Protein AF-A0A1G1N000-F1 (afdb_monomer)

pLDDT: mean 77.6, std 17.7, range [30.78, 92.75]

Nearest PDB structures (foldseek):
  2hma-assembly1_A-2  TM=9.411E-01  e=9.125E-07  Streptococcus pneumoniae
  2der-assembly2_B  TM=9.399E-01  e=1.625E-06  Escherichia coli
  2deu-assembly2_B  TM=9.163E-01  e=2.004E-06  Escherichia coli
  3sjz-assembly1_A  TM=7.998E-01  e=1.214E-02  Saccharolobus solfataricus P2
  6h6k-assembly1_A  TM=7.969E-01  e=1.663E-02  Saccharolobus solfataricus P2

Secondary structure (DSSP, 8-state):
-----TTS-------GGGGEEEEEEEEEEEESSPPPPSEEEEEEESSTTSPPEEEEEEEETTEEEEEEEEEEET--TTSEEEEEETTEEEEEEEEEEEE-

Foldseek 3Di:
DPDDDPPDPDDPPDDQVVQWFQKFKFAPKDFPDDDDPQKDWWFKDQDPPDGTAIWIWGDDPGMIMIGGPGTDGRNDFQTKMWTHDVPDTGTIGTTHTTDD

Sequence (100 aa):
MLKINPKNNSITVGKKEEAYAGEFFVRDTHFILRPPKKKVALRVRIRYNHPEAPARVTFLNHRLKVKFKRPQFAVTPGQSAVFYDKDTVLGGGIIEKVAR

Radius of gyration: 14.22 Å; Cα contacts (8 Å, |Δi|>4): 209; chains: 1; bounding box: 29×26×46 Å

Mean predicted aligned error: 9.3 Å

Solvent-accessible surface area (backbone atoms only — not comparable to full-atom values): 5809 Å² total; per-residue (Å²): 138,80,83,87,62,97,85,65,92,68,82,83,78,68,56,82,70,73,36,41,32,39,31,35,33,28,31,80,68,48,60,80,46,82,80,72,66,64,64,44,81,33,33,38,25,64,43,88,95,44,79,64,41,58,22,41,40,32,67,45,103,83,36,36,41,39,34,40,79,58,62,40,74,69,74,50,63,77,33,53,36,39,36,25,55,89,95,40,76,39,31,35,24,34,26,63,43,73,46,119

Structure (mmCIF, N/CA/C/O backbone):
data_AF-A0A1G1N000-F1
#
_entry.id   AF-A0A1G1N000-F1
#
loop_
_atom_site.group_PDB
_atom_site.id
_atom_site.type_symbol
_atom_site.label_atom_id
_atom_site.label_alt_id
_atom_site.label_comp_id
_atom_site.label_asym_id
_atom_site.label_entity_id
_atom_site.label_seq_id
_atom_site.pdbx_PDB_ins_code
_atom_site.Cartn_x
_atom_site.Cartn_y
_atom_site.Cartn_z
_atom_site.occupancy
_atom_site.B_iso_or_equiv
_atom_site.auth_seq_id
_atom_site.auth_comp_id
_atom_site.auth_asym_id
_atom_site.auth_atom_id
_atom_site.pdbx_PDB_model_num
ATOM 1 N N . MET A 1 1 ? -2.083 -4.503 14.991 1.00 30.78 1 MET A N 1
ATOM 2 C CA . MET A 1 1 ? -1.790 -4.217 16.402 1.00 30.78 1 MET A CA 1
ATOM 3 C C . MET A 1 1 ? -1.610 -2.715 16.489 1.00 30.78 1 MET A C 1
ATOM 5 O O . MET A 1 1 ? -0.721 -2.191 15.831 1.00 30.78 1 MET A O 1
ATOM 9 N N . LEU A 1 2 ? -2.559 -2.019 17.116 1.00 38.03 2 LEU A N 1
ATOM 10 C CA . LEU A 1 2 ? -2.505 -0.570 17.318 1.00 38.03 2 LEU A CA 1
ATOM 11 C C . LEU A 1 2 ? -1.873 -0.327 18.695 1.00 38.03 2 LEU A C 1
ATOM 13 O O . LEU A 1 2 ? -2.193 -1.032 19.644 1.00 38.03 2 LEU A O 1
ATOM 17 N N . LYS A 1 3 ? -0.909 0.595 18.714 1.00 43.03 3 LYS A N 1
ATOM 18 C CA . LYS A 1 3 ? -0.002 0.994 19.803 1.00 43.03 3 LYS A CA 1
ATOM 19 C C . LYS A 1 3 ? -0.517 0.752 21.232 1.00 43.03 3 LYS A C 1
ATOM 21 O O . LYS A 1 3 ? -1.588 1.225 21.596 1.00 43.03 3 LYS A O 1
ATOM 26 N N . ILE A 1 4 ? 0.327 0.125 22.052 1.00 40.97 4 ILE A N 1
ATOM 27 C CA . ILE A 1 4 ? 0.169 0.054 23.509 1.00 40.97 4 ILE A CA 1
ATOM 28 C C . ILE A 1 4 ? 0.604 1.400 24.093 1.00 40.97 4 ILE A C 1
ATOM 30 O O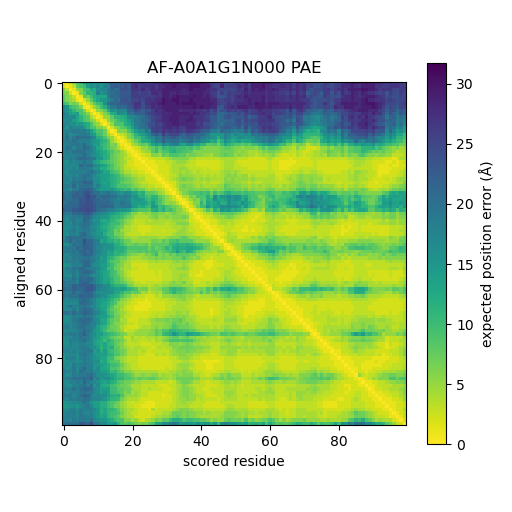 . ILE A 1 4 ? 1.740 1.827 23.897 1.00 40.97 4 ILE A O 1
ATOM 34 N N . ASN A 1 5 ? -0.315 2.068 24.786 1.00 46.22 5 ASN A N 1
ATOM 35 C CA . ASN A 1 5 ? -0.045 3.272 25.562 1.00 46.22 5 ASN A CA 1
ATOM 36 C C . ASN A 1 5 ? 0.160 2.837 27.031 1.00 46.22 5 ASN A C 1
ATOM 38 O O . ASN A 1 5 ? -0.807 2.417 27.670 1.00 46.22 5 ASN A O 1
ATOM 42 N N . PRO A 1 6 ? 1.385 2.894 27.584 1.00 44.00 6 PRO A N 1
ATOM 43 C CA . PRO A 1 6 ? 1.749 2.207 28.830 1.00 44.00 6 PRO A CA 1
ATOM 44 C C . PRO A 1 6 ? 1.235 2.866 30.125 1.00 44.00 6 PRO A C 1
ATOM 46 O O . PRO A 1 6 ? 1.678 2.497 31.206 1.00 44.00 6 PRO A O 1
ATOM 49 N N . LYS A 1 7 ? 0.307 3.831 30.053 1.00 49.19 7 LYS A N 1
ATOM 50 C CA . LYS A 1 7 ? -0.209 4.539 31.239 1.00 49.19 7 LYS A CA 1
ATOM 51 C C . LYS A 1 7 ? -1.647 4.211 31.643 1.00 49.19 7 LYS A C 1
ATOM 53 O O . LYS A 1 7 ? -2.038 4.633 32.722 1.00 49.19 7 LYS A O 1
ATOM 58 N N . ASN A 1 8 ? -2.436 3.488 30.838 1.00 36.62 8 ASN A N 1
ATOM 59 C CA . ASN A 1 8 ? -3.859 3.300 31.172 1.00 36.62 8 ASN A CA 1
ATOM 60 C C . ASN A 1 8 ? -4.495 1.967 30.745 1.00 36.62 8 ASN A C 1
ATOM 62 O O . ASN A 1 8 ? -5.705 1.937 30.564 1.00 36.62 8 ASN A O 1
ATOM 66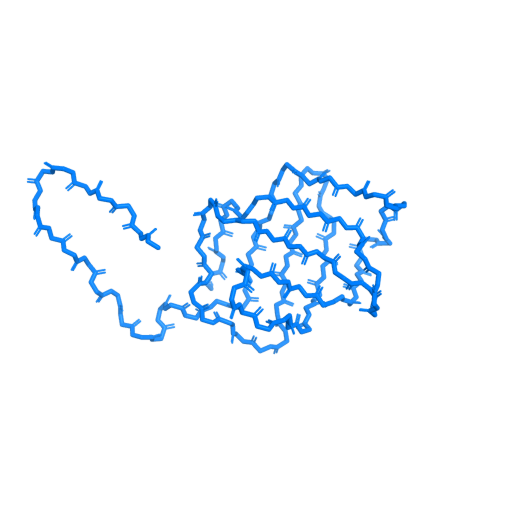 N N . ASN A 1 9 ? -3.719 0.898 30.518 1.00 36.00 9 ASN A N 1
ATOM 67 C CA . ASN A 1 9 ? -4.215 -0.475 30.291 1.00 36.00 9 ASN A CA 1
ATOM 68 C C . ASN A 1 9 ? -5.534 -0.590 29.476 1.00 36.00 9 ASN A C 1
ATOM 70 O O . ASN A 1 9 ? -6.404 -1.399 29.786 1.00 36.00 9 ASN A O 1
ATOM 74 N N . SER A 1 10 ? -5.716 0.265 28.462 1.00 33.19 10 SER A N 1
ATOM 75 C CA . SER A 1 10 ? -6.990 0.443 27.762 1.00 33.19 10 SER A CA 1
ATOM 76 C C . SER A 1 10 ? -6.786 0.143 26.294 1.00 33.19 10 SER A C 1
ATOM 78 O O . SER A 1 10 ? -5.988 0.766 25.593 1.00 33.19 10 SER A O 1
ATOM 80 N N . ILE A 1 11 ? -7.521 -0.862 25.837 1.00 36.50 11 ILE A N 1
ATOM 81 C CA . ILE A 1 11 ? -7.625 -1.232 24.436 1.00 36.50 11 ILE A CA 1
ATOM 82 C C . ILE A 1 11 ? -8.737 -0.358 23.859 1.00 36.50 11 ILE A C 1
ATOM 84 O O . ILE A 1 11 ? -9.914 -0.595 24.118 1.00 36.50 11 ILE A O 1
ATOM 88 N N . THR A 1 12 ? -8.388 0.675 23.090 1.00 46.22 12 THR A N 1
ATOM 89 C CA . THR A 1 12 ? -9.392 1.435 22.334 1.00 46.22 12 THR A CA 1
ATOM 90 C C . THR A 1 12 ? -9.891 0.564 21.184 1.00 46.22 12 THR A C 1
ATOM 92 O O . THR A 1 12 ? -9.270 0.485 20.121 1.00 46.22 12 THR A O 1
ATOM 95 N N . VAL A 1 13 ? -11.016 -0.115 21.401 1.00 41.19 13 VAL A N 1
ATOM 96 C CA . VAL A 1 13 ? -11.759 -0.828 20.359 1.00 41.19 13 VAL A CA 1
ATOM 97 C C . VAL A 1 13 ? -12.508 0.222 19.535 1.00 41.19 13 VAL A C 1
ATOM 99 O O . VAL A 1 13 ? -13.662 0.539 19.806 1.00 41.19 13 VAL A O 1
ATOM 102 N N . GLY A 1 14 ? -11.828 0.828 18.559 1.00 45.00 14 GLY A N 1
ATOM 103 C CA . GLY A 1 14 ? -12.506 1.630 17.537 1.00 45.00 14 GLY A CA 1
ATOM 104 C C . GLY A 1 14 ? -13.530 0.755 16.812 1.00 45.00 14 GLY A C 1
ATOM 105 O O . GLY A 1 14 ? -13.265 -0.428 16.571 1.00 45.00 14 GLY A O 1
ATOM 106 N N . LYS A 1 15 ? -14.709 1.308 16.508 1.00 48.34 15 LYS A N 1
ATOM 107 C CA . LYS A 1 15 ? -15.820 0.562 15.894 1.00 48.34 15 LYS A CA 1
ATOM 108 C C . LYS A 1 15 ? -15.338 -0.168 14.635 1.00 48.34 15 LYS A C 1
ATOM 110 O O . LYS A 1 15 ? -14.449 0.310 13.936 1.00 48.34 15 LYS A O 1
ATOM 115 N N . LYS A 1 16 ? -15.909 -1.336 14.326 1.00 51.06 16 LYS A N 1
ATOM 116 C CA . LYS A 1 16 ? -15.481 -2.206 13.209 1.00 51.06 16 LYS A CA 1
ATOM 117 C C . LYS A 1 16 ? -15.407 -1.459 11.863 1.00 51.06 16 LYS A C 1
ATOM 119 O O . LYS A 1 16 ? -14.579 -1.820 11.028 1.00 51.06 16 LYS A O 1
ATOM 124 N N . GLU A 1 17 ? -16.205 -0.401 11.680 1.00 51.88 17 GLU A N 1
ATOM 125 C CA . GLU A 1 17 ? -16.159 0.487 10.509 1.00 51.88 17 GLU A CA 1
ATOM 126 C C . GLU A 1 17 ? -14.896 1.367 10.445 1.00 51.88 17 GLU A C 1
ATOM 128 O O . GLU A 1 17 ? -14.368 1.603 9.362 1.00 51.88 17 GLU A O 1
ATOM 133 N N . GLU A 1 18 ? -14.343 1.794 11.582 1.00 56.72 18 GLU A N 1
ATOM 134 C CA . GLU A 1 18 ? -13.127 2.619 11.655 1.00 56.72 18 GLU A CA 1
ATOM 135 C C . GLU A 1 18 ? -11.846 1.867 11.274 1.00 56.72 18 GLU A C 1
ATOM 137 O O . GLU A 1 18 ? -10.791 2.471 11.039 1.00 56.72 18 GLU A O 1
ATOM 142 N N . ALA A 1 19 ? -11.915 0.539 11.251 1.00 66.88 19 ALA A N 1
ATOM 143 C CA . ALA A 1 19 ? -10.824 -0.304 10.800 1.00 66.88 19 ALA A CA 1
ATOM 144 C C . ALA A 1 19 ? -10.772 -0.413 9.270 1.00 66.88 19 ALA A C 1
ATOM 146 O O . ALA A 1 19 ? -9.763 -0.886 8.748 1.00 66.88 19 ALA A O 1
ATOM 147 N N . TYR A 1 20 ? -11.811 0.017 8.546 1.00 75.50 20 TYR A N 1
ATOM 148 C CA . TYR A 1 20 ? -11.772 0.089 7.091 1.00 75.50 20 TYR A CA 1
ATOM 149 C C . TYR A 1 20 ? -11.133 1.395 6.637 1.00 75.50 20 TYR A C 1
ATOM 151 O O . TYR A 1 20 ? -11.463 2.474 7.121 1.00 75.50 20 TYR A O 1
ATOM 159 N N . ALA A 1 21 ? -10.235 1.298 5.663 1.00 80.06 21 ALA A N 1
ATOM 160 C CA . ALA A 1 21 ? -9.670 2.465 5.013 1.00 80.06 21 ALA A CA 1
ATOM 161 C C . ALA A 1 21 ? -9.673 2.301 3.498 1.00 80.06 21 ALA A C 1
ATOM 163 O O . ALA A 1 21 ? -9.293 1.259 2.954 1.00 80.06 21 ALA A O 1
ATOM 164 N N . GLY A 1 22 ? -10.124 3.353 2.818 1.00 84.19 22 GLY A N 1
ATOM 165 C CA . GLY A 1 22 ? -10.062 3.456 1.366 1.00 84.19 22 GLY A CA 1
ATOM 166 C C . GLY A 1 22 ? -8.730 4.014 0.879 1.00 84.19 22 GLY A C 1
ATOM 167 O O . GLY A 1 22 ? -8.304 3.667 -0.220 1.00 84.19 22 GLY A O 1
ATOM 168 N N . GLU A 1 23 ? -8.063 4.849 1.679 1.00 91.31 23 GLU A N 1
ATOM 169 C CA . GLU A 1 23 ? -6.861 5.571 1.271 1.00 91.31 23 GLU A CA 1
ATOM 170 C C . GLU A 1 23 ? -5.752 5.503 2.329 1.00 91.31 23 GLU A C 1
ATOM 172 O O . GLU A 1 23 ? -5.988 5.516 3.535 1.00 91.31 23 GLU A O 1
ATOM 177 N N . PHE A 1 24 ? -4.502 5.426 1.885 1.00 92.12 24 PHE A N 1
ATOM 178 C CA . PHE A 1 24 ? -3.341 5.493 2.769 1.00 92.12 24 PHE A CA 1
ATOM 179 C C . PHE A 1 24 ? -2.100 5.971 2.019 1.00 92.12 24 PHE A C 1
ATOM 181 O O . PHE A 1 24 ? -2.042 5.971 0.787 1.00 92.12 24 PHE A O 1
ATOM 188 N N . PHE A 1 25 ? -1.108 6.397 2.790 1.00 92.50 25 PHE A N 1
ATOM 189 C CA . PHE A 1 25 ? 0.181 6.861 2.313 1.00 92.50 25 PHE A CA 1
ATOM 190 C C . PHE A 1 25 ? 1.269 5.860 2.670 1.00 92.50 25 PHE A C 1
ATOM 192 O O . PHE A 1 25 ? 1.281 5.305 3.771 1.00 92.50 25 PHE A O 1
ATOM 199 N N . VAL A 1 26 ? 2.187 5.653 1.734 1.00 92.75 26 VAL A N 1
ATOM 200 C CA . VAL A 1 26 ? 3.334 4.759 1.872 1.00 92.75 26 VAL A CA 1
ATOM 201 C C . VAL A 1 26 ? 4.609 5.577 1.709 1.00 92.75 26 VAL A C 1
ATOM 203 O O . VAL A 1 26 ? 4.711 6.393 0.790 1.00 92.75 26 VAL A O 1
ATOM 206 N N . ARG A 1 27 ? 5.563 5.355 2.608 1.00 92.06 27 ARG A N 1
ATOM 207 C CA . ARG A 1 27 ? 6.914 5.923 2.581 1.00 92.06 27 ARG A CA 1
ATOM 208 C C . ARG A 1 27 ? 7.953 4.821 2.386 1.00 92.06 27 ARG A C 1
ATOM 210 O O . ARG A 1 27 ? 7.594 3.643 2.376 1.00 92.06 27 ARG A O 1
ATOM 217 N N . ASP A 1 28 ? 9.219 5.210 2.258 1.00 89.44 28 ASP A N 1
ATOM 218 C CA . ASP A 1 28 ? 10.360 4.288 2.146 1.00 89.44 28 ASP A CA 1
ATOM 219 C C . ASP A 1 28 ? 10.137 3.250 1.037 1.00 89.44 28 ASP A C 1
ATOM 221 O O . ASP A 1 28 ? 10.250 2.040 1.229 1.00 89.44 28 ASP A O 1
ATOM 225 N N . THR A 1 29 ? 9.692 3.737 -0.123 1.00 87.19 29 THR A N 1
ATOM 226 C CA . THR A 1 29 ? 9.227 2.881 -1.210 1.00 87.19 29 THR A CA 1
ATOM 227 C C . THR A 1 29 ? 10.398 2.407 -2.045 1.00 87.19 29 THR A C 1
ATOM 229 O O . THR A 1 29 ? 11.109 3.220 -2.635 1.00 87.19 29 THR A O 1
ATOM 232 N N . HIS A 1 30 ? 10.555 1.096 -2.133 1.00 87.38 30 HIS A N 1
ATOM 233 C CA . HIS A 1 30 ? 11.551 0.438 -2.951 1.00 87.38 30 HIS A CA 1
ATOM 234 C C . HIS A 1 30 ? 10.870 -0.227 -4.146 1.00 87.38 30 HIS A C 1
ATOM 236 O O . HIS A 1 30 ? 9.999 -1.082 -3.977 1.00 87.38 30 HIS A O 1
ATOM 242 N N . PHE A 1 31 ? 11.258 0.177 -5.352 1.00 84.50 31 PHE A N 1
ATOM 243 C CA . PHE A 1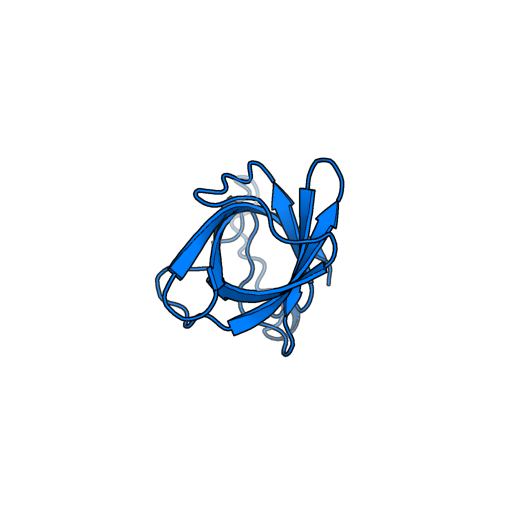 31 ? 10.758 -0.395 -6.596 1.00 84.50 31 PHE A CA 1
ATOM 244 C C . PHE A 1 31 ? 11.845 -1.253 -7.236 1.00 84.50 31 PHE A C 1
ATOM 246 O O . PHE A 1 31 ? 12.953 -0.776 -7.462 1.00 84.50 31 PHE A O 1
ATOM 253 N N . ILE A 1 32 ? 11.511 -2.513 -7.513 1.00 82.50 32 ILE A N 1
ATOM 254 C CA . ILE A 1 32 ? 12.408 -3.478 -8.167 1.00 82.50 32 ILE A CA 1
ATOM 255 C C . ILE A 1 32 ? 12.461 -3.181 -9.671 1.00 82.50 32 ILE A C 1
ATOM 257 O O . ILE A 1 32 ? 13.508 -3.267 -10.306 1.00 82.50 32 ILE A O 1
ATOM 261 N N . LEU A 1 33 ? 11.316 -2.796 -10.238 1.00 74.50 33 LEU A N 1
ATOM 262 C CA . LEU A 1 33 ? 11.173 -2.382 -11.630 1.00 74.50 33 LEU A CA 1
ATOM 263 C C . LEU A 1 33 ? 11.024 -0.860 -11.724 1.00 74.50 33 LEU A C 1
ATOM 265 O O . LEU A 1 33 ? 10.766 -0.182 -10.732 1.00 74.50 33 LEU A O 1
ATOM 269 N N . ARG A 1 34 ? 11.178 -0.302 -12.932 1.00 71.19 34 ARG A N 1
ATOM 270 C CA . ARG A 1 34 ? 11.035 1.145 -13.165 1.00 71.19 34 ARG A CA 1
ATOM 271 C C . ARG A 1 34 ? 9.701 1.649 -12.579 1.00 71.19 34 ARG A C 1
ATOM 273 O O .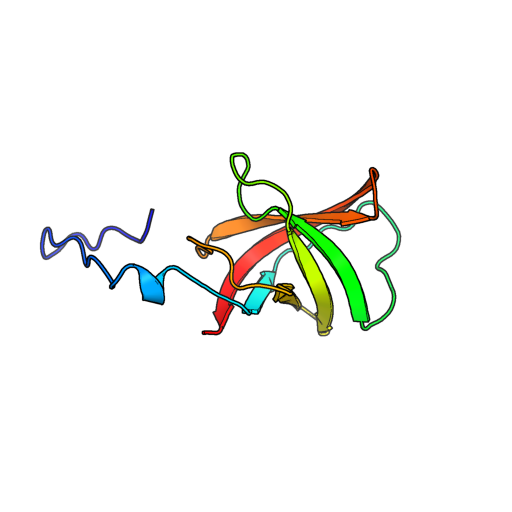 ARG A 1 34 ? 8.670 1.029 -12.851 1.00 71.19 34 ARG A O 1
ATOM 280 N N . PRO A 1 35 ? 9.691 2.756 -11.810 1.00 65.50 35 PRO A N 1
ATOM 281 C CA . PRO A 1 35 ? 8.470 3.247 -11.193 1.00 65.50 35 PRO A CA 1
ATOM 282 C C . PRO A 1 35 ? 7.423 3.545 -12.280 1.00 65.50 35 PRO A C 1
ATOM 284 O O . PRO A 1 35 ? 7.732 4.246 -13.251 1.00 65.50 35 PRO A O 1
ATOM 287 N N . PRO A 1 36 ? 6.199 2.998 -12.167 1.00 67.06 36 PRO A N 1
ATOM 288 C CA . PRO A 1 36 ? 5.145 3.251 -13.140 1.00 67.06 36 PRO A CA 1
ATOM 289 C C . PRO A 1 36 ? 4.769 4.741 -13.215 1.00 67.06 36 PRO A C 1
ATOM 291 O O . PRO A 1 36 ? 5.119 5.548 -12.354 1.00 67.06 36 PRO A O 1
ATOM 294 N N . LYS A 1 37 ? 4.045 5.123 -14.280 1.00 70.25 37 LYS A N 1
ATOM 295 C CA . LYS A 1 37 ? 3.577 6.503 -14.527 1.00 70.25 37 LYS A CA 1
ATOM 296 C C . LYS A 1 37 ? 2.885 7.097 -13.285 1.00 70.25 37 LYS A C 1
ATOM 298 O O . LYS A 1 37 ? 2.339 6.362 -12.468 1.00 70.25 37 LYS A O 1
ATOM 303 N N . LYS A 1 38 ? 2.810 8.439 -13.202 1.00 75.69 38 LYS A N 1
ATOM 304 C CA . LYS A 1 38 ? 2.255 9.223 -12.066 1.00 75.69 38 LYS A CA 1
ATOM 305 C C . LYS A 1 38 ? 1.001 8.632 -11.397 1.00 75.69 38 LYS A C 1
ATOM 307 O O . LYS A 1 38 ? 0.829 8.814 -10.193 1.00 75.69 38 LYS A O 1
ATOM 312 N N . LYS A 1 39 ? 0.120 7.962 -12.150 1.00 83.81 39 LYS A N 1
ATOM 313 C CA . LYS A 1 39 ? -1.037 7.214 -11.640 1.00 83.81 39 LYS A CA 1
ATOM 314 C C . LYS A 1 39 ? -1.160 5.875 -12.362 1.00 83.81 39 LYS A C 1
ATOM 316 O O . LYS A 1 39 ? -1.186 5.852 -13.591 1.00 83.81 39 LYS A O 1
ATOM 321 N N . VAL A 1 40 ? -1.305 4.789 -11.609 1.00 89.12 40 VAL A N 1
ATOM 322 C CA . VAL A 1 40 ? -1.458 3.430 -12.146 1.00 89.12 40 VAL A CA 1
ATOM 323 C C . VAL A 1 40 ? -2.444 2.619 -11.302 1.00 89.12 40 VAL A C 1
ATOM 325 O O . VAL A 1 40 ? -2.565 2.831 -10.095 1.00 89.12 40 VAL A O 1
ATOM 328 N N . ALA A 1 41 ? -3.192 1.719 -11.938 1.00 90.06 41 ALA A N 1
ATOM 329 C CA . ALA A 1 41 ? -4.015 0.735 -11.243 1.00 90.06 41 ALA A CA 1
ATOM 330 C C . ALA A 1 41 ? -3.188 -0.536 -11.022 1.00 90.06 41 ALA A C 1
ATOM 332 O O . ALA A 1 41 ? -2.705 -1.116 -11.986 1.00 90.06 41 ALA A O 1
ATOM 333 N N . LEU A 1 42 ? -3.025 -0.939 -9.765 1.00 91.00 42 LEU A N 1
ATOM 334 C CA . LEU A 1 42 ? -2.213 -2.079 -9.339 1.00 91.00 42 LEU A CA 1
ATOM 335 C C . LEU A 1 42 ? -2.975 -2.905 -8.306 1.00 91.00 42 LEU A C 1
ATOM 337 O O . LEU A 1 42 ? -3.971 -2.452 -7.736 1.00 91.00 42 LEU A O 1
ATOM 341 N N . ARG A 1 43 ? -2.495 -4.111 -8.023 1.00 92.06 43 ARG A N 1
ATOM 342 C CA . ARG A 1 43 ? -2.956 -4.892 -6.873 1.00 92.06 43 ARG A CA 1
ATOM 343 C C . ARG A 1 43 ? -2.038 -4.586 -5.696 1.00 92.06 43 ARG A C 1
ATOM 345 O O . ARG A 1 43 ? -0.823 -4.519 -5.851 1.00 92.06 43 ARG A O 1
ATOM 352 N N . VAL A 1 44 ? -2.613 -4.326 -4.526 1.00 91.38 44 VAL A N 1
ATOM 353 C CA . VAL A 1 44 ? -1.849 -3.943 -3.335 1.00 91.38 44 VAL A CA 1
ATOM 354 C C . VAL A 1 44 ? -2.164 -4.883 -2.194 1.00 91.38 44 VAL A C 1
ATOM 356 O O . VAL A 1 44 ? -3.329 -5.123 -1.871 1.00 91.38 44 VAL A O 1
ATOM 359 N N . ARG A 1 45 ? -1.108 -5.389 -1.566 1.00 90.25 45 ARG A N 1
ATOM 360 C CA . ARG A 1 45 ? -1.177 -6.257 -0.396 1.00 90.25 45 ARG A CA 1
ATOM 361 C C . ARG A 1 45 ? -0.626 -5.505 0.806 1.00 90.25 45 ARG A C 1
ATOM 363 O O . ARG A 1 45 ? 0.530 -5.105 0.814 1.00 90.25 45 ARG A O 1
ATOM 370 N N . ILE A 1 46 ? -1.475 -5.286 1.80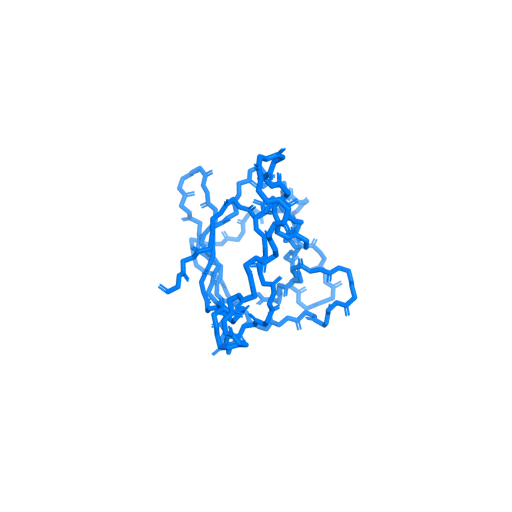4 1.00 86.56 46 ILE A N 1
ATOM 371 C CA . ILE A 1 46 ? -1.168 -4.498 3.017 1.00 86.56 46 ILE A CA 1
ATOM 372 C C . ILE A 1 46 ? -0.775 -5.365 4.219 1.00 86.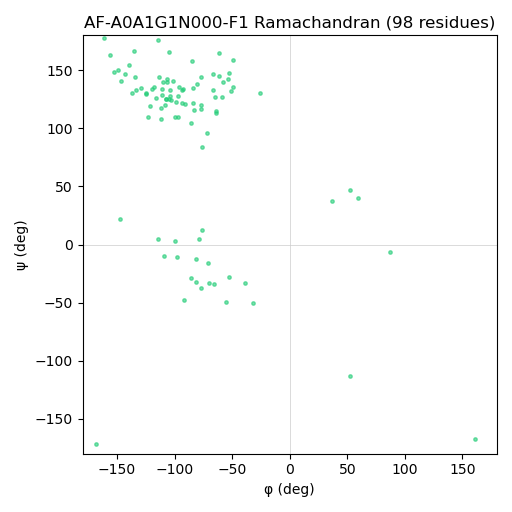56 46 ILE A C 1
ATOM 374 O O . ILE A 1 46 ? -0.366 -4.841 5.252 1.00 86.56 46 ILE A O 1
ATOM 378 N N . ARG A 1 47 ? -0.958 -6.687 4.110 1.00 81.38 47 ARG A N 1
ATOM 379 C CA . ARG A 1 47 ? -0.585 -7.697 5.106 1.00 81.38 47 ARG A CA 1
ATOM 380 C C . ARG A 1 47 ? -0.317 -9.019 4.409 1.00 81.38 47 ARG A C 1
ATOM 382 O O . ARG A 1 47 ? -1.010 -9.352 3.451 1.00 81.38 47 ARG A O 1
ATOM 389 N N . TYR A 1 48 ? 0.601 -9.807 4.959 1.00 71.44 48 TYR A N 1
ATOM 390 C CA . TYR A 1 48 ? 0.894 -11.142 4.445 1.00 71.44 48 TYR A CA 1
ATOM 391 C C . TYR A 1 48 ? -0.371 -12.015 4.384 1.00 71.44 48 TYR A C 1
ATOM 393 O O . TYR A 1 48 ? -0.726 -12.495 3.323 1.00 71.44 48 TYR A O 1
ATOM 401 N N . ASN A 1 49 ? -1.174 -12.115 5.442 1.00 75.12 49 ASN A N 1
ATOM 402 C CA . ASN A 1 49 ? -2.379 -12.962 5.398 1.00 75.12 49 ASN A CA 1
ATOM 403 C C . ASN A 1 49 ? -3.591 -12.356 4.664 1.00 75.12 49 ASN A C 1
ATOM 405 O O . ASN A 1 49 ? -4.664 -12.950 4.699 1.00 75.12 49 ASN A O 1
ATOM 409 N N . HIS A 1 50 ? -3.472 -11.183 4.032 1.00 75.06 50 HIS A N 1
ATOM 410 C CA . HIS A 1 50 ? -4.591 -10.588 3.297 1.00 75.06 50 HIS A CA 1
ATOM 411 C C . HIS A 1 50 ? -4.435 -10.817 1.792 1.00 75.06 50 HIS A C 1
ATOM 413 O O . HIS A 1 50 ? -3.313 -10.694 1.283 1.00 75.06 50 HIS A O 1
ATOM 419 N N . PRO A 1 51 ? -5.530 -11.115 1.068 1.00 81.50 51 PRO A N 1
ATOM 420 C CA . PRO A 1 51 ? -5.496 -11.110 -0.383 1.00 81.50 51 PRO A CA 1
ATOM 421 C C . PRO A 1 51 ? -5.146 -9.708 -0.883 1.00 81.50 51 PRO A C 1
ATOM 423 O O . PRO A 1 51 ? -5.524 -8.689 -0.301 1.00 81.50 51 PRO A O 1
ATOM 426 N N . GLU A 1 52 ? -4.404 -9.653 -1.978 1.00 87.62 52 GLU A N 1
ATOM 427 C CA . GLU A 1 52 ? -4.128 -8.403 -2.668 1.00 87.62 52 GLU A CA 1
ATOM 428 C C . GLU A 1 52 ? -5.410 -7.825 -3.280 1.00 87.62 52 GLU A C 1
ATOM 430 O O . GLU A 1 52 ? -6.187 -8.518 -3.946 1.00 87.62 52 GLU A O 1
ATOM 435 N N . ALA A 1 53 ? -5.625 -6.531 -3.063 1.00 90.31 53 ALA A N 1
ATOM 436 C CA . ALA A 1 53 ? -6.828 -5.838 -3.493 1.00 90.31 53 ALA A CA 1
ATOM 437 C C . ALA A 1 53 ? -6.505 -4.801 -4.579 1.00 90.31 53 ALA A C 1
ATOM 439 O O . ALA A 1 53 ? -5.457 -4.151 -4.527 1.00 90.31 53 ALA A O 1
ATOM 440 N N . PRO A 1 54 ? -7.397 -4.608 -5.566 1.00 92.06 54 PRO A N 1
ATOM 441 C CA . PRO A 1 54 ? -7.195 -3.611 -6.607 1.00 92.06 54 PRO A CA 1
ATOM 442 C C . PRO A 1 54 ? -7.203 -2.196 -6.016 1.00 92.06 54 PRO A C 1
ATOM 444 O O . PRO A 1 54 ? -8.155 -1.782 -5.342 1.00 92.06 54 PRO A O 1
ATOM 447 N N . ALA A 1 55 ? -6.155 -1.433 -6.315 1.00 92.69 55 ALA A N 1
ATOM 448 C CA . ALA A 1 55 ? -5.958 -0.069 -5.858 1.00 92.69 55 ALA A CA 1
ATOM 449 C C . ALA A 1 55 ? -5.380 0.826 -6.960 1.00 92.69 55 ALA A C 1
ATOM 451 O O . ALA A 1 55 ? -4.691 0.386 -7.875 1.00 92.69 55 ALA A O 1
ATOM 452 N N . ARG A 1 56 ? -5.638 2.125 -6.854 1.00 92.50 56 ARG A N 1
ATOM 453 C CA . ARG A 1 56 ? -4.954 3.156 -7.630 1.00 92.50 56 ARG A CA 1
ATOM 454 C C . ARG A 1 56 ? -3.779 3.675 -6.819 1.00 92.50 56 ARG A C 1
ATOM 456 O O . ARG A 1 56 ? -3.973 4.184 -5.717 1.00 92.50 56 ARG A O 1
ATOM 463 N N . VAL A 1 57 ? -2.584 3.572 -7.381 1.00 91.56 57 VAL A N 1
ATOM 464 C CA . VAL A 1 57 ? -1.343 4.078 -6.800 1.00 91.56 57 VAL A CA 1
ATOM 465 C C . VAL A 1 57 ? -0.972 5.366 -7.521 1.00 91.56 57 VAL A C 1
ATOM 467 O O . VAL A 1 57 ? -0.903 5.414 -8.748 1.00 91.56 57 VAL A O 1
ATOM 470 N N . THR A 1 58 ? -0.798 6.434 -6.751 1.00 90.44 58 THR A N 1
ATOM 471 C CA . THR A 1 58 ? -0.381 7.752 -7.228 1.00 90.44 58 THR A CA 1
ATOM 472 C C . THR A 1 58 ? 0.972 8.085 -6.627 1.00 90.44 58 THR A C 1
ATOM 474 O O . THR A 1 58 ? 1.128 8.064 -5.406 1.00 90.44 58 THR A O 1
ATOM 477 N N . PHE A 1 59 ? 1.926 8.426 -7.484 1.00 86.44 59 PHE A N 1
ATOM 478 C CA . PHE A 1 59 ? 3.256 8.848 -7.074 1.00 86.44 59 PHE A CA 1
ATOM 479 C C . PHE A 1 59 ? 3.219 10.330 -6.716 1.00 86.44 59 PHE A C 1
ATOM 481 O O . PHE A 1 59 ? 2.927 11.175 -7.563 1.00 86.44 59 PHE A O 1
ATOM 488 N N . LEU A 1 60 ? 3.483 10.633 -5.449 1.00 83.88 60 LEU A N 1
ATOM 489 C CA . LEU A 1 60 ? 3.750 11.978 -4.953 1.00 83.88 60 LEU A CA 1
ATOM 490 C C . LEU A 1 60 ? 5.255 12.026 -4.657 1.00 83.88 60 LEU A C 1
ATOM 492 O O . LEU A 1 60 ? 5.791 11.042 -4.169 1.00 83.88 60 LEU A O 1
ATOM 496 N N . ASN A 1 61 ? 5.946 13.125 -4.960 1.00 78.12 61 ASN A N 1
ATOM 497 C CA . ASN A 1 61 ? 7.421 13.213 -4.986 1.00 78.12 61 ASN A CA 1
ATOM 498 C C . ASN A 1 61 ? 8.187 12.312 -3.986 1.00 78.12 61 ASN A C 1
ATOM 500 O O . ASN A 1 61 ? 9.063 11.567 -4.408 1.00 78.12 61 ASN A O 1
ATOM 504 N N . HIS A 1 62 ? 7.826 12.323 -2.694 1.00 80.44 62 HIS A N 1
ATOM 505 C CA . HIS A 1 62 ? 8.477 11.512 -1.647 1.00 80.44 62 HIS A CA 1
ATOM 506 C C . HIS A 1 62 ? 7.588 10.428 -1.006 1.00 80.44 62 HIS A C 1
ATOM 508 O O . HIS A 1 62 ? 7.993 9.803 -0.028 1.00 80.44 62 HIS A O 1
ATOM 514 N N . ARG A 1 63 ? 6.353 10.231 -1.483 1.00 88.25 63 ARG A N 1
ATOM 515 C CA . ARG A 1 63 ? 5.366 9.312 -0.886 1.00 88.25 63 ARG A CA 1
ATOM 516 C C . ARG A 1 63 ? 4.442 8.724 -1.945 1.00 88.25 63 ARG A C 1
ATOM 518 O O . ARG A 1 63 ? 4.067 9.388 -2.903 1.00 88.25 63 ARG A O 1
ATOM 525 N N . LEU A 1 64 ? 3.947 7.514 -1.735 1.00 89.94 64 LEU A N 1
ATOM 526 C CA . LEU A 1 64 ? 2.868 6.977 -2.566 1.00 89.94 64 LEU A CA 1
ATOM 527 C C . LEU A 1 64 ? 1.536 7.196 -1.879 1.00 89.94 64 LEU A C 1
ATOM 529 O O . LEU A 1 64 ? 1.392 6.915 -0.692 1.00 89.94 64 LEU A O 1
ATOM 533 N N . LYS A 1 65 ? 0.543 7.638 -2.642 1.00 91.88 65 LYS A N 1
ATOM 534 C CA . LYS A 1 65 ? -0.855 7.594 -2.227 1.00 91.88 65 LYS A CA 1
ATOM 535 C C . LYS A 1 65 ? -1.513 6.375 -2.853 1.00 91.88 65 LYS A C 1
ATOM 537 O O . LYS A 1 65 ? -1.550 6.248 -4.075 1.00 91.88 65 LYS A O 1
ATOM 542 N N . VAL A 1 66 ? -2.069 5.508 -2.020 1.00 91.75 66 VAL A N 1
ATOM 543 C CA . VAL A 1 66 ? -2.789 4.311 -2.446 1.00 91.75 66 VAL A CA 1
ATOM 544 C C . VAL A 1 66 ? -4.262 4.488 -2.122 1.00 91.75 66 VAL A C 1
ATOM 546 O O . VAL A 1 66 ? -4.613 4.829 -0.996 1.00 91.75 66 VAL A O 1
ATOM 549 N N . LYS A 1 67 ? -5.121 4.257 -3.114 1.00 92.38 67 LYS A N 1
ATOM 550 C CA . LYS A 1 67 ? -6.577 4.276 -2.973 1.00 92.38 67 LYS A CA 1
ATOM 551 C C . LYS A 1 67 ? -7.158 2.946 -3.420 1.00 92.38 67 LYS A C 1
ATOM 553 O O . LYS A 1 67 ? -7.163 2.656 -4.616 1.00 92.38 67 LYS A O 1
ATOM 558 N N . PHE A 1 68 ? -7.665 2.147 -2.493 1.00 90.69 68 PHE A N 1
ATOM 559 C CA . PHE A 1 68 ? -8.357 0.912 -2.837 1.00 90.69 68 PHE A CA 1
ATOM 560 C C . PHE A 1 68 ? -9.671 1.191 -3.566 1.00 90.69 68 PHE A C 1
ATOM 562 O O . PHE A 1 68 ? -10.365 2.168 -3.288 1.00 90.69 68 PHE A O 1
ATOM 569 N N . LYS A 1 69 ? -10.043 0.300 -4.493 1.00 88.38 69 LYS A N 1
ATOM 570 C CA . LYS A 1 69 ? -11.352 0.363 -5.161 1.00 88.38 69 LYS A CA 1
ATOM 571 C C . LYS A 1 69 ? -12.500 0.104 -4.178 1.00 88.38 69 LYS A C 1
ATOM 573 O O . LYS A 1 69 ? -13.575 0.670 -4.332 1.00 88.38 69 LYS A O 1
ATOM 578 N N . ARG A 1 70 ? -12.266 -0.755 -3.183 1.00 84.81 70 ARG A N 1
ATOM 579 C CA . ARG A 1 70 ? -13.171 -1.025 -2.059 1.00 84.81 70 ARG A CA 1
ATOM 580 C C . ARG A 1 70 ? -12.384 -0.892 -0.755 1.00 84.81 70 ARG A C 1
ATOM 582 O O . ARG A 1 70 ? -11.280 -1.441 -0.717 1.00 84.81 70 ARG A O 1
ATOM 589 N N . PRO A 1 71 ? -12.909 -0.210 0.279 1.00 84.31 71 PRO A N 1
ATOM 590 C CA . PRO A 1 71 ? -12.223 -0.074 1.561 1.00 84.31 71 PRO A CA 1
ATOM 591 C C . PRO A 1 71 ? -11.731 -1.425 2.088 1.00 84.31 71 PRO A C 1
ATOM 593 O O . PRO A 1 71 ? -12.458 -2.415 2.023 1.00 84.31 71 PRO A O 1
ATOM 596 N N . GLN A 1 72 ? -10.492 -1.468 2.578 1.00 83.69 72 GLN A N 1
ATOM 597 C CA . GLN A 1 72 ? -9.881 -2.683 3.122 1.00 83.69 72 GLN A CA 1
ATOM 598 C C . GLN A 1 72 ? -9.798 -2.593 4.642 1.00 83.69 72 GLN A C 1
ATOM 600 O O . GLN A 1 72 ? -9.529 -1.522 5.191 1.00 83.69 72 GLN A O 1
ATOM 605 N N . PHE A 1 73 ? -10.028 -3.717 5.316 1.00 80.69 73 PHE A N 1
ATOM 606 C CA . PHE A 1 73 ? -9.986 -3.799 6.771 1.00 80.69 73 PHE A CA 1
ATOM 607 C C . PHE A 1 73 ? -8.542 -3.823 7.291 1.00 80.69 73 PHE A C 1
ATOM 609 O O . PHE A 1 73 ? -7.658 -4.459 6.718 1.00 80.69 73 PHE A O 1
ATOM 616 N N . ALA A 1 74 ? -8.325 -3.179 8.434 1.00 75.31 74 ALA A N 1
ATOM 617 C CA . ALA A 1 74 ? -7.097 -3.198 9.216 1.00 75.31 74 ALA A CA 1
ATOM 618 C C . ALA A 1 74 ? -5.836 -2.704 8.481 1.00 75.31 74 ALA A C 1
ATOM 620 O O . ALA A 1 74 ? -4.737 -3.238 8.702 1.00 75.31 74 ALA A O 1
ATOM 621 N N . VAL A 1 75 ? -5.970 -1.644 7.674 1.00 81.44 75 VAL A N 1
ATOM 622 C CA . VAL A 1 75 ? -4.819 -0.849 7.217 1.00 81.44 75 VAL A CA 1
ATOM 623 C C . VAL A 1 75 ? -4.189 -0.192 8.447 1.00 81.44 75 VAL A C 1
ATOM 625 O O . VAL A 1 75 ? -4.812 0.638 9.105 1.00 81.44 75 VAL A O 1
ATOM 628 N N . THR A 1 76 ? -2.965 -0.583 8.799 1.00 81.12 76 THR A N 1
ATOM 6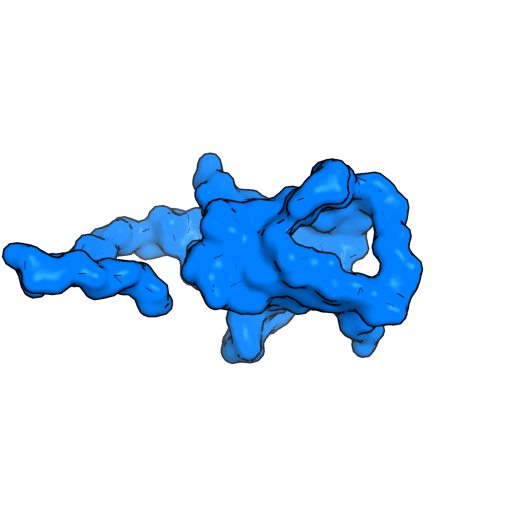29 C CA . THR A 1 76 ? -2.287 -0.099 10.012 1.00 81.12 76 THR A CA 1
ATOM 630 C C . THR A 1 76 ? -0.931 0.509 9.669 1.00 81.12 76 THR A C 1
ATOM 632 O O . THR A 1 76 ? -0.141 -0.165 9.003 1.00 81.12 76 THR A O 1
ATOM 635 N N . PRO A 1 77 ? -0.625 1.730 10.150 1.00 86.06 77 PRO A N 1
ATOM 636 C CA . PRO A 1 77 ? 0.707 2.311 10.029 1.00 86.06 77 PRO A CA 1
ATOM 637 C C . PRO A 1 77 ? 1.799 1.389 10.581 1.00 86.06 77 PRO A C 1
ATOM 639 O O . PRO A 1 77 ? 1.592 0.714 11.590 1.00 86.06 77 PRO A O 1
ATOM 642 N N . GLY A 1 78 ? 2.954 1.366 9.920 1.00 85.06 78 GLY A N 1
ATOM 643 C CA . GLY A 1 78 ? 4.095 0.510 10.246 1.00 85.06 78 GLY A CA 1
ATOM 644 C C . GLY A 1 78 ? 4.064 -0.881 9.606 1.00 85.06 78 GLY A C 1
ATOM 645 O O . GLY A 1 78 ? 5.040 -1.610 9.724 1.00 85.06 78 GLY A O 1
ATOM 646 N N . GLN A 1 79 ? 2.981 -1.268 8.923 1.00 87.88 79 GLN A N 1
ATOM 647 C CA . GLN A 1 79 ? 2.967 -2.481 8.096 1.00 87.88 79 GLN A CA 1
ATOM 648 C C . GLN A 1 79 ? 3.518 -2.203 6.696 1.00 87.88 79 GLN A C 1
ATOM 650 O O . GLN A 1 79 ? 3.487 -1.068 6.220 1.00 87.88 79 GLN A O 1
ATOM 655 N N . SER A 1 80 ? 3.983 -3.252 6.024 1.00 89.06 80 SER A N 1
ATOM 656 C CA . SER A 1 80 ? 4.447 -3.167 4.641 1.00 89.06 80 SER A CA 1
ATOM 657 C C . SER A 1 80 ? 3.278 -3.199 3.656 1.00 89.06 80 SER A C 1
ATOM 659 O O . SER A 1 80 ? 2.354 -4.001 3.790 1.00 89.06 80 SER A O 1
ATOM 661 N N . ALA A 1 81 ? 3.346 -2.352 2.634 1.00 91.12 81 ALA A N 1
ATOM 662 C CA . ALA A 1 81 ? 2.494 -2.406 1.457 1.00 91.12 81 ALA A CA 1
ATOM 663 C C . ALA A 1 81 ? 3.320 -2.901 0.269 1.00 91.12 81 ALA A C 1
ATOM 665 O O . ALA A 1 81 ? 4.356 -2.316 -0.040 1.00 91.12 81 ALA A O 1
ATOM 666 N N . VAL A 1 82 ? 2.860 -3.959 -0.392 1.00 91.38 82 VAL A N 1
ATOM 667 C CA . VAL A 1 82 ? 3.504 -4.545 -1.575 1.00 91.38 82 VAL A CA 1
ATOM 668 C C . VAL A 1 82 ? 2.630 -4.289 -2.798 1.00 91.38 82 VAL A C 1
ATOM 670 O O . VAL A 1 82 ? 1.409 -4.463 -2.741 1.00 91.38 82 VAL A O 1
ATOM 673 N N . PHE A 1 83 ? 3.256 -3.855 -3.887 1.00 91.06 83 PHE A N 1
ATOM 674 C CA . PHE A 1 83 ? 2.620 -3.487 -5.146 1.00 91.06 83 PHE A CA 1
ATOM 675 C C . PHE A 1 83 ? 2.854 -4.570 -6.194 1.00 91.06 83 PHE A C 1
ATOM 677 O O . PHE A 1 83 ? 3.998 -4.898 -6.508 1.00 91.06 83 PHE A O 1
ATOM 684 N N . TYR A 1 84 ? 1.765 -5.068 -6.766 1.00 89.62 84 TYR A N 1
ATOM 685 C CA . TYR A 1 84 ? 1.757 -6.101 -7.789 1.00 89.62 84 TYR A CA 1
ATOM 686 C C . TYR A 1 84 ? 1.149 -5.561 -9.083 1.00 89.62 84 TYR A C 1
ATOM 688 O O . TYR A 1 84 ? 0.096 -4.911 -9.070 1.00 89.62 84 TYR A O 1
ATOM 696 N N . ASP A 1 85 ? 1.802 -5.866 -10.198 1.00 87.38 85 ASP A N 1
ATOM 697 C CA . ASP A 1 85 ? 1.234 -5.758 -11.537 1.00 87.38 85 ASP A CA 1
ATOM 698 C C . ASP A 1 85 ? 1.058 -7.166 -12.096 1.00 87.38 85 ASP A C 1
ATOM 700 O O . ASP A 1 85 ? 2.035 -7.858 -12.386 1.00 87.38 85 ASP A O 1
ATOM 704 N N . LYS A 1 86 ? -0.200 -7.608 -12.189 1.00 84.50 86 LYS A N 1
ATOM 705 C CA . LYS A 1 86 ? -0.559 -9.005 -12.470 1.00 84.50 86 LYS A CA 1
ATOM 706 C C . LYS A 1 86 ? 0.161 -9.947 -11.492 1.00 84.50 86 LYS A C 1
ATOM 708 O O . LYS A 1 86 ? -0.115 -9.866 -10.299 1.00 84.50 86 LYS A O 1
ATOM 713 N N . ASP A 1 87 ? 1.086 -10.767 -11.984 1.00 85.88 87 ASP A N 1
ATOM 714 C CA . ASP A 1 87 ? 1.842 -11.757 -11.208 1.00 85.88 87 ASP A CA 1
ATOM 715 C C . ASP A 1 87 ? 3.252 -11.266 -10.826 1.00 85.88 87 ASP A C 1
ATOM 717 O O . ASP A 1 87 ? 4.041 -11.999 -10.236 1.00 85.88 87 ASP A O 1
ATOM 721 N N . THR A 1 88 ? 3.593 -10.018 -11.165 1.00 85.94 88 THR A N 1
ATOM 722 C CA . THR A 1 88 ? 4.920 -9.438 -10.925 1.00 85.94 88 THR A CA 1
ATOM 723 C C . THR A 1 88 ? 4.902 -8.474 -9.747 1.00 85.94 88 THR A C 1
ATOM 725 O O . THR A 1 88 ? 4.066 -7.572 -9.669 1.00 85.94 88 THR A O 1
ATOM 728 N N . VAL A 1 89 ? 5.880 -8.609 -8.850 1.00 89.25 89 VAL A N 1
ATOM 729 C CA . VAL A 1 89 ? 6.119 -7.635 -7.779 1.00 89.25 89 VAL A CA 1
ATOM 730 C C . VAL A 1 89 ? 6.819 -6.414 -8.3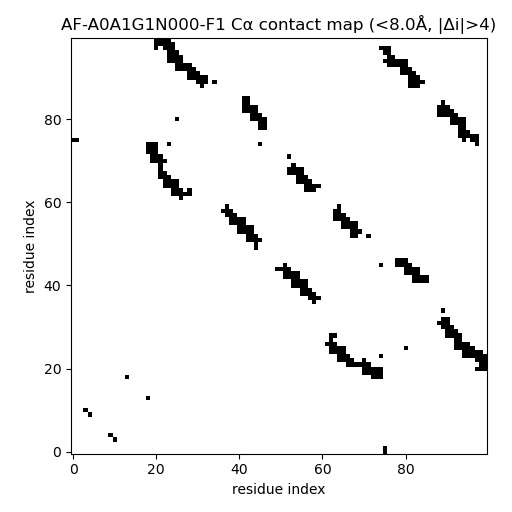69 1.00 89.25 89 VAL A C 1
ATOM 732 O O . VAL A 1 89 ? 7.953 -6.502 -8.832 1.00 89.25 89 VAL A O 1
ATOM 735 N N . LEU A 1 90 ? 6.162 -5.257 -8.323 1.00 88.88 90 LEU A N 1
ATOM 736 C CA . LEU A 1 90 ? 6.775 -3.995 -8.742 1.00 88.88 90 LEU A CA 1
ATOM 737 C C . LEU A 1 90 ? 7.654 -3.392 -7.646 1.00 88.88 90 LEU A C 1
ATOM 739 O O . LEU A 1 90 ? 8.638 -2.711 -7.938 1.00 88.88 90 LEU A O 1
ATOM 743 N N . GLY A 1 91 ? 7.287 -3.613 -6.386 1.00 90.12 91 GLY A N 1
ATOM 744 C CA . GLY A 1 91 ? 7.982 -3.044 -5.242 1.00 90.12 91 GLY A CA 1
ATOM 745 C C . GLY A 1 91 ? 7.140 -3.049 -3.977 1.00 90.12 91 GLY A C 1
ATOM 746 O O . GLY A 1 91 ? 6.070 -3.656 -3.916 1.00 90.12 91 GLY A O 1
ATOM 747 N N . GLY A 1 92 ? 7.599 -2.319 -2.969 1.00 90.44 92 GLY A N 1
ATOM 748 C CA . GLY A 1 92 ? 6.880 -2.155 -1.715 1.00 90.44 92 GLY A CA 1
ATOM 749 C C . GLY A 1 92 ? 7.361 -0.959 -0.908 1.00 90.44 92 GLY A C 1
ATOM 750 O O . GLY A 1 92 ? 8.276 -0.252 -1.309 1.00 90.44 92 GLY A O 1
ATOM 751 N N . GLY A 1 93 ? 6.724 -0.715 0.228 1.00 91.75 93 GLY A N 1
ATOM 752 C CA . GLY A 1 93 ? 7.121 0.324 1.173 1.00 91.75 93 GLY A CA 1
ATOM 753 C C . GLY A 1 93 ? 6.386 0.187 2.497 1.00 91.75 93 GLY A C 1
ATOM 754 O O . GLY A 1 93 ? 5.675 -0.792 2.726 1.00 91.75 93 GLY A O 1
ATOM 755 N N . ILE A 1 94 ? 6.535 1.175 3.372 1.00 91.56 94 ILE A N 1
ATOM 756 C CA . ILE A 1 94 ? 5.950 1.169 4.715 1.00 91.56 94 ILE A CA 1
ATOM 757 C C . ILE A 1 94 ? 4.737 2.093 4.753 1.00 91.56 94 ILE A C 1
ATOM 759 O O . ILE A 1 94 ? 4.821 3.266 4.392 1.00 91.56 94 ILE A O 1
ATOM 763 N N . ILE A 1 95 ? 3.600 1.578 5.220 1.00 90.94 95 ILE A N 1
ATOM 764 C CA . ILE A 1 95 ? 2.388 2.368 5.440 1.00 90.94 95 ILE A CA 1
ATOM 765 C C . ILE A 1 95 ? 2.687 3.397 6.531 1.00 90.94 95 ILE A C 1
ATOM 767 O O . ILE A 1 95 ? 2.922 3.050 7.685 1.00 90.94 95 ILE A O 1
ATOM 771 N N . GLU A 1 96 ? 2.666 4.673 6.173 1.00 89.56 96 GLU A N 1
ATOM 772 C CA . GLU A 1 96 ? 2.980 5.767 7.088 1.00 89.56 96 GLU A CA 1
ATOM 773 C C . GLU A 1 96 ? 1.724 6.299 7.776 1.00 89.56 96 GLU A C 1
ATOM 775 O O . GLU A 1 96 ? 1.693 6.485 8.992 1.00 89.56 96 GLU A O 1
ATOM 780 N N . LYS A 1 97 ? 0.676 6.555 6.988 1.00 87.62 97 LYS A N 1
ATOM 781 C CA . LYS A 1 97 ? -0.556 7.183 7.462 1.00 87.62 97 LYS A CA 1
ATOM 782 C C . LYS A 1 97 ? -1.752 6.632 6.711 1.00 87.62 97 LYS A C 1
ATOM 784 O O . LYS A 1 97 ? -1.702 6.447 5.501 1.00 87.62 97 LYS A O 1
ATOM 789 N N . VAL A 1 98 ? -2.845 6.433 7.428 1.00 86.81 98 VAL A N 1
ATOM 790 C CA . VAL A 1 98 ? -4.135 6.059 6.851 1.00 86.81 98 VAL A CA 1
ATOM 791 C C . VAL A 1 98 ? -4.971 7.325 6.690 1.00 86.81 98 VAL A C 1
ATOM 793 O O . VAL A 1 98 ? -5.089 8.105 7.636 1.00 86.81 98 VAL A O 1
ATO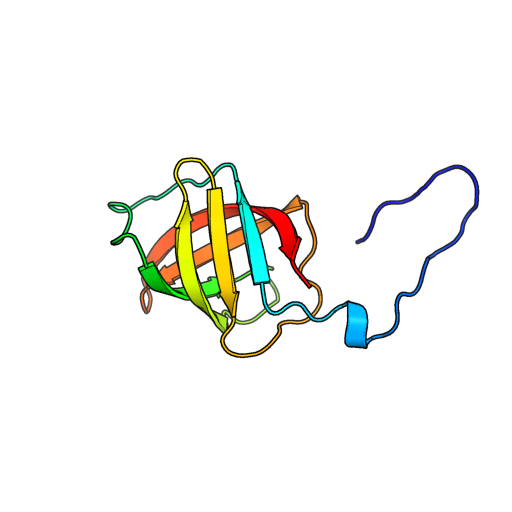M 796 N N . ALA A 1 99 ? -5.494 7.556 5.488 1.00 77.88 99 ALA A N 1
ATOM 797 C CA . ALA A 1 99 ? -6.443 8.624 5.206 1.00 77.88 99 ALA A CA 1
ATOM 798 C C . ALA A 1 99 ? -7.844 8.004 5.189 1.00 77.88 99 ALA A C 1
ATOM 800 O O . ALA A 1 99 ? -8.152 7.175 4.331 1.00 77.88 99 ALA A O 1
ATOM 801 N N . ARG A 1 100 ? -8.637 8.340 6.206 1.00 63.59 100 ARG A N 1
ATOM 802 C CA . ARG A 1 100 ? -10.042 7.939 6.302 1.00 63.59 100 ARG A CA 1
ATOM 803 C C . ARG A 1 100 ? -10.891 8.867 5.446 1.00 63.59 100 ARG A C 1
ATOM 805 O O . ARG A 1 100 ? -10.595 10.082 5.472 1.00 63.59 100 ARG A O 1
#